Protein AF-A0A4E0QNI6-F1 (afdb_monomer)

Solvent-accessible surface area (backbone atoms only — not comparable to full-atom values): 8519 Å² total; per-residue (Å²): 132,84,75,86,77,82,87,76,87,81,52,66,39,29,57,47,49,62,16,80,35,41,72,45,31,53,49,28,58,76,69,69,59,81,50,73,41,68,38,96,80,50,58,48,97,87,71,48,62,35,78,39,71,51,54,87,82,59,61,83,84,53,52,68,62,60,36,54,46,55,48,49,42,55,14,52,49,49,23,42,53,84,45,69,93,52,67,56,76,43,74,45,79,43,63,31,59,40,95,51,92,93,55,62,93,55,46,64,63,52,48,66,67,50,49,59,80,70,42,84,52,43,68,84,43,78,45,71,43,60,66,29,96,56,28,63,91,78,126

pLDDT: mean 89.77, std 11.98, range [35.78, 98.12]

Secondary structure (DSSP, 8-state):
---------------BTTBSSHHHHHHHHHTT---EEEEEEEE-TTSPEEEEE--SSS-TT--HHHHHHHHHHHHHHHHTGGGTT---EEEEEEE-PPS-TTS-TTHHHHHHHHSGGGSSSEEEEEEEE--STT--S--

Nearest PDB structures (foldseek):
  1f2t-assembly1_B  TM=3.885E-01  e=1.053E+00  Pyrococcus furiosus
  3qks-assembly1_B  TM=3.732E-01  e=1.661E+00  Pyrococcus furiosus
  7a0u-assembly1_A-3  TM=2.826E-01  e=5.026E+00  Escherichia coli K-12

Mean predicted aligned error: 5.42 Å

Foldseek 3Di:
DPDPDDDDQPFWFAPFLQDHTPVRVVVCVVVVHDQWDFDPPDADPVGHGDTDRDNPPDDPVQAALSVVLVRLLSGQQRRCVVVPVHAEEEAAEAWAAADDPRHDPCNQVCCQVPNVVSHRYHYPYYYYDHCHPGNCVDD

Sequence (139 aa):
MSSNEIINIIGIGARTTIGATAPLTASAVRAGINCFAEHPYMIDKIGEPMIVAMDNELSEELLGIERFLQLATHAAQEALTPLNQSNPNISLIIGLPGKRIGLPAHLATEIAQQLPNKIKCTFDQIKTIAGGHASALLA

Organism: NCBI:txid1003181

Structure (mmCIF, N/CA/C/O backbone):
data_AF-A0A4E0QNI6-F1
#
_entry.id   AF-A0A4E0QNI6-F1
#
loop_
_atom_site.group_PDB
_atom_site.id
_atom_site.type_symbol
_atom_site.label_atom_id
_atom_site.label_alt_id
_atom_site.label_comp_id
_atom_site.label_asym_id
_atom_site.label_entity_id
_atom_site.label_seq_id
_atom_site.pdbx_PDB_ins_code
_atom_site.Cartn_x
_atom_site.Cartn_y
_atom_site.Cartn_z
_atom_site.occupancy
_atom_site.B_iso_or_equiv
_atom_site.auth_seq_id
_atom_site.auth_comp_id
_atom_site.auth_asym_id
_atom_site.auth_atom_id
_atom_site.pdbx_PDB_model_num
ATOM 1 N N . MET A 1 1 ? -0.696 -9.649 37.488 1.00 43.62 1 MET A N 1
ATOM 2 C CA . MET A 1 1 ? -1.282 -10.593 36.516 1.00 43.62 1 MET A CA 1
ATOM 3 C C . MET A 1 1 ? -1.509 -9.816 35.232 1.00 43.62 1 MET A C 1
ATOM 5 O O . MET A 1 1 ? -2.479 -9.075 35.179 1.00 43.62 1 MET A O 1
ATOM 9 N N . SER A 1 2 ? -0.594 -9.870 34.256 1.00 52.91 2 SER A N 1
ATOM 10 C CA . SER A 1 2 ? -0.936 -9.375 32.918 1.00 52.91 2 SER A CA 1
ATOM 11 C C . SER A 1 2 ? -1.855 -10.417 32.301 1.00 52.91 2 SER A C 1
ATOM 13 O O . SER A 1 2 ? -1.457 -11.569 32.119 1.00 52.91 2 SER A O 1
ATOM 15 N N . SER A 1 3 ? -3.104 -10.043 32.062 1.00 61.75 3 SER A N 1
ATOM 16 C CA . SER A 1 3 ? -4.011 -10.789 31.200 1.00 61.75 3 SER A CA 1
ATOM 17 C C . SER A 1 3 ? -3.254 -11.120 29.913 1.00 61.75 3 SER A C 1
ATOM 19 O O . SER A 1 3 ? -2.598 -10.245 29.352 1.00 61.75 3 SER A O 1
ATOM 21 N N . ASN A 1 4 ? -3.275 -12.378 29.478 1.00 75.25 4 ASN A N 1
ATOM 22 C CA . ASN A 1 4 ? -2.704 -12.752 28.189 1.00 75.25 4 ASN A CA 1
ATOM 23 C C . ASN A 1 4 ? -3.618 -12.159 27.106 1.00 75.25 4 ASN A C 1
ATOM 25 O O . ASN A 1 4 ? -4.624 -12.767 26.743 1.00 75.25 4 ASN A O 1
ATOM 29 N N . GLU A 1 5 ? -3.357 -10.916 26.706 1.00 83.50 5 GLU A N 1
ATOM 30 C CA . GLU A 1 5 ? -4.169 -10.208 25.720 1.00 83.50 5 GLU A CA 1
ATOM 31 C C . GLU A 1 5 ? -3.993 -10.875 24.356 1.00 83.50 5 GLU A C 1
ATOM 33 O O . GLU A 1 5 ? -2.897 -10.938 23.800 1.00 83.50 5 GLU A O 1
ATOM 38 N N . ILE A 1 6 ? -5.089 -11.416 23.826 1.00 90.56 6 ILE A N 1
ATOM 39 C CA . ILE A 1 6 ? -5.105 -12.028 22.501 1.00 90.56 6 ILE A CA 1
ATOM 40 C C . ILE A 1 6 ? -5.224 -10.905 21.474 1.00 90.56 6 ILE A C 1
ATOM 42 O O . ILE A 1 6 ? -6.246 -10.221 21.401 1.00 90.56 6 ILE A O 1
ATOM 46 N N . ILE A 1 7 ? -4.185 -10.738 20.662 1.00 91.69 7 ILE A N 1
ATOM 47 C CA . ILE A 1 7 ? -4.182 -9.802 19.540 1.00 91.69 7 ILE A CA 1
ATOM 48 C C . ILE A 1 7 ? -4.808 -10.504 18.334 1.00 91.69 7 ILE A C 1
ATOM 50 O O . ILE A 1 7 ? -4.308 -11.531 17.878 1.00 91.69 7 ILE A O 1
ATOM 54 N N . ASN A 1 8 ? -5.892 -9.936 17.809 1.00 94.38 8 ASN A N 1
ATOM 55 C CA . ASN A 1 8 ? -6.601 -10.464 16.645 1.00 94.38 8 ASN A CA 1
ATOM 56 C C . ASN A 1 8 ? -6.439 -9.530 15.443 1.00 94.38 8 ASN A C 1
ATOM 58 O O . ASN A 1 8 ? -6.510 -8.309 15.583 1.00 94.38 8 ASN A O 1
ATOM 62 N N . ILE A 1 9 ? -6.284 -10.106 14.250 1.00 95.31 9 ILE A N 1
ATOM 63 C CA . ILE A 1 9 ? -6.335 -9.362 12.988 1.00 95.31 9 ILE A CA 1
ATOM 64 C C . ILE A 1 9 ? -7.794 -9.314 12.542 1.00 95.31 9 ILE A C 1
ATOM 66 O O . ILE A 1 9 ? -8.366 -10.337 12.175 1.00 95.31 9 ILE A O 1
ATOM 70 N N . ILE A 1 10 ? -8.398 -8.129 12.588 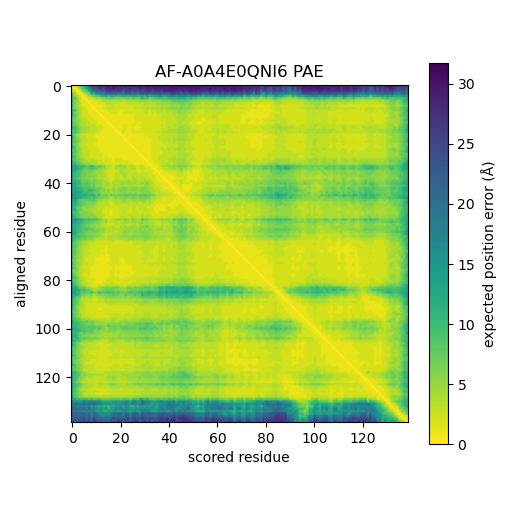1.00 95.00 10 ILE A N 1
ATOM 71 C CA . ILE A 1 10 ? -9.814 -7.942 12.235 1.00 95.00 10 ILE A CA 1
ATOM 72 C C . ILE A 1 10 ? -10.027 -7.489 10.788 1.00 95.00 10 ILE A C 1
ATOM 74 O O . ILE A 1 10 ? -11.149 -7.547 10.300 1.00 95.00 10 ILE A O 1
ATOM 78 N N . GLY A 1 11 ? -8.968 -7.050 10.104 1.00 95.94 11 GLY A N 1
ATOM 79 C CA . GLY A 1 11 ? -9.014 -6.560 8.731 1.00 95.94 11 GLY A CA 1
ATOM 80 C C . GLY A 1 11 ? -7.629 -6.550 8.093 1.00 95.94 11 GLY A C 1
ATOM 81 O O . GLY A 1 11 ? -6.617 -6.406 8.779 1.00 95.94 11 GLY A O 1
ATOM 82 N N . ILE A 1 12 ? -7.588 -6.757 6.778 1.00 97.69 12 ILE A N 1
ATOM 83 C CA . ILE A 1 12 ? -6.369 -6.797 5.965 1.00 97.69 12 ILE A CA 1
ATOM 84 C C . ILE A 1 12 ? -6.677 -6.074 4.660 1.00 97.69 12 ILE A C 1
ATOM 86 O O . ILE A 1 12 ? -7.773 -6.218 4.124 1.00 97.69 12 ILE A O 1
ATOM 90 N N . GLY A 1 13 ? -5.705 -5.328 4.151 1.00 97.56 13 GLY A N 1
ATOM 91 C CA . GLY A 1 13 ? -5.776 -4.735 2.829 1.00 97.56 13 GLY A CA 1
ATOM 92 C C . GLY A 1 13 ? -4.429 -4.794 2.135 1.00 97.56 13 GLY A C 1
ATOM 93 O O . GLY A 1 13 ? -3.383 -4.821 2.790 1.00 97.56 13 GLY A O 1
ATOM 94 N N . ALA A 1 14 ? -4.450 -4.870 0.810 1.00 96.50 14 ALA A N 1
ATOM 95 C CA . ALA A 1 14 ? -3.241 -4.980 0.013 1.00 96.50 14 ALA A CA 1
ATOM 96 C C . ALA A 1 14 ? -3.407 -4.293 -1.336 1.00 96.50 14 ALA A C 1
ATOM 98 O O . ALA A 1 14 ? -4.422 -4.433 -2.002 1.00 96.50 14 ALA A O 1
ATOM 99 N N . ARG A 1 15 ? -2.345 -3.621 -1.770 1.00 95.81 15 ARG A N 1
ATOM 100 C CA . ARG A 1 15 ? -2.194 -3.081 -3.116 1.00 95.81 15 ARG A CA 1
ATOM 101 C C . ARG A 1 15 ? -0.848 -3.572 -3.625 1.00 95.81 15 ARG A C 1
ATOM 103 O O . ARG A 1 15 ? 0.192 -3.169 -3.105 1.00 95.81 15 ARG A O 1
ATOM 110 N N . THR A 1 16 ? -0.867 -4.514 -4.557 1.00 94.62 16 THR A N 1
ATOM 111 C CA . THR A 1 16 ? 0.338 -5.172 -5.064 1.00 94.62 16 THR A CA 1
ATOM 112 C C . THR A 1 16 ? 0.329 -5.222 -6.583 1.00 94.62 16 THR A C 1
ATOM 114 O O . THR A 1 16 ? -0.685 -4.988 -7.232 1.00 94.62 16 THR A O 1
ATOM 117 N N . THR A 1 17 ? 1.470 -5.579 -7.159 1.00 94.25 17 THR A N 1
ATOM 118 C CA . THR A 1 17 ? 1.663 -5.682 -8.611 1.00 94.25 17 THR A CA 1
ATOM 119 C C . THR A 1 17 ? 0.847 -6.806 -9.255 1.00 94.25 17 THR A C 1
ATOM 121 O O . THR A 1 17 ? 0.676 -6.818 -10.466 1.00 94.25 17 THR A O 1
ATOM 124 N N . ILE A 1 18 ? 0.346 -7.750 -8.454 1.00 94.25 18 ILE A N 1
ATOM 125 C CA . ILE A 1 18 ? -0.442 -8.911 -8.892 1.00 94.25 18 ILE A CA 1
ATOM 126 C C . ILE A 1 18 ? -1.902 -8.844 -8.412 1.00 94.25 18 ILE A C 1
ATOM 128 O O . ILE A 1 18 ? -2.672 -9.776 -8.636 1.00 94.25 18 ILE A O 1
ATOM 132 N N . GLY A 1 19 ? -2.298 -7.770 -7.721 1.00 94.00 19 GLY A N 1
ATOM 133 C CA . GLY A 1 19 ? -3.657 -7.610 -7.219 1.00 94.00 19 GLY A CA 1
ATOM 134 C C . GLY A 1 19 ? -3.883 -6.291 -6.485 1.00 94.00 19 GLY A C 1
ATOM 135 O O . GLY A 1 19 ? -3.133 -5.926 -5.580 1.00 94.00 19 GLY A O 1
ATOM 136 N N . ALA A 1 20 ? -4.975 -5.613 -6.832 1.00 94.00 20 ALA A N 1
ATOM 137 C CA . ALA A 1 20 ? -5.360 -4.326 -6.253 1.00 94.00 20 ALA A CA 1
ATOM 138 C C . ALA A 1 20 ? -5.989 -4.414 -4.847 1.00 94.00 20 ALA A C 1
ATOM 140 O O . ALA A 1 20 ? -6.218 -3.376 -4.229 1.00 94.00 20 ALA A O 1
ATOM 141 N N . THR A 1 21 ? -6.295 -5.629 -4.379 1.00 96.81 21 THR A N 1
ATOM 142 C CA . THR A 1 21 ? -6.911 -5.923 -3.075 1.00 96.81 21 THR A CA 1
ATOM 143 C C . THR A 1 21 ? -6.243 -7.136 -2.422 1.00 96.81 21 THR A C 1
ATOM 145 O O . THR A 1 21 ? -5.559 -7.924 -3.095 1.00 96.81 21 THR A O 1
ATOM 148 N N . ALA A 1 22 ? -6.458 -7.348 -1.123 1.00 97.69 22 ALA A N 1
ATOM 149 C CA . ALA A 1 22 ? -5.947 -8.509 -0.399 1.00 97.69 22 ALA A CA 1
ATOM 150 C C . ALA A 1 22 ? -6.478 -9.850 -0.953 1.00 97.69 22 ALA A C 1
ATOM 152 O O . ALA A 1 22 ? -5.655 -10.739 -1.202 1.00 97.69 22 ALA A O 1
ATOM 153 N N . PRO A 1 23 ? -7.787 -10.035 -1.243 1.00 97.62 23 PRO A N 1
ATOM 154 C CA . PRO A 1 23 ? -8.280 -11.266 -1.863 1.0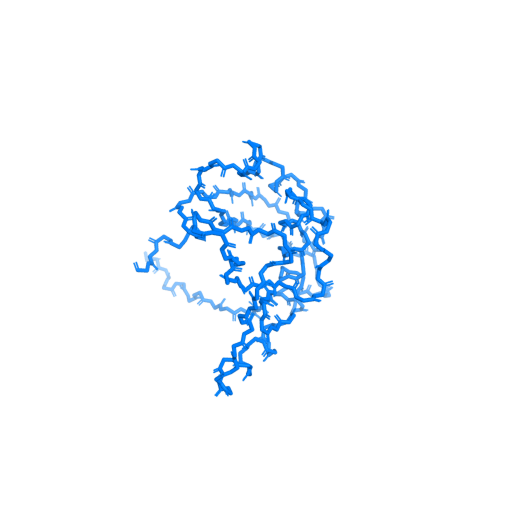0 97.62 23 PRO A CA 1
ATOM 155 C C . PRO A 1 23 ? -7.705 -11.531 -3.258 1.00 97.62 23 PRO A C 1
ATOM 157 O O . PRO A 1 23 ? -7.386 -12.684 -3.570 1.00 97.62 23 PRO A O 1
ATOM 160 N N . LEU A 1 24 ? -7.548 -10.489 -4.087 1.00 96.38 24 LEU A N 1
ATOM 161 C CA . LEU A 1 24 ? -6.975 -10.621 -5.431 1.00 96.38 24 LEU A CA 1
ATOM 162 C C . LEU A 1 24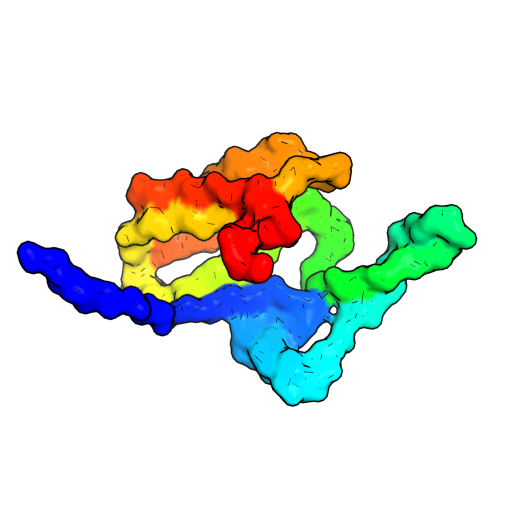 ? -5.502 -11.013 -5.358 1.00 96.38 24 LEU A C 1
ATOM 164 O O . LEU A 1 24 ? -5.113 -12.017 -5.950 1.00 96.38 24 LEU A O 1
ATOM 168 N N . THR A 1 25 ? -4.721 -10.294 -4.550 1.00 96.56 25 THR A N 1
ATOM 169 C CA . THR A 1 25 ? -3.307 -10.600 -4.303 1.00 96.56 25 THR A CA 1
ATOM 170 C C . THR A 1 25 ? -3.144 -12.046 -3.834 1.00 96.56 25 THR A C 1
ATOM 172 O O . THR A 1 25 ? -2.373 -12.810 -4.409 1.00 96.56 25 THR A O 1
ATOM 175 N N . ALA A 1 26 ? -3.912 -12.468 -2.826 1.00 97.62 26 ALA A N 1
ATOM 176 C CA . ALA A 1 26 ? -3.815 -13.819 -2.282 1.00 97.62 26 ALA A CA 1
ATOM 177 C C . ALA A 1 26 ? -4.196 -14.903 -3.307 1.00 97.62 26 ALA A C 1
ATOM 179 O O . ALA A 1 26 ? -3.612 -15.988 -3.314 1.00 97.62 26 ALA A O 1
ATOM 180 N N . SER A 1 27 ? -5.176 -14.625 -4.169 1.00 97.50 27 SER A N 1
ATOM 181 C CA . SER A 1 27 ? -5.595 -15.552 -5.225 1.00 97.50 27 SER A CA 1
ATOM 182 C C . SER A 1 27 ? -4.542 -15.665 -6.323 1.00 97.50 27 SER A C 1
ATOM 184 O O . SER A 1 27 ? -4.214 -16.781 -6.717 1.00 97.50 27 SER A O 1
ATOM 186 N N . ALA A 1 28 ? -3.952 -14.543 -6.743 1.00 96.38 28 ALA A N 1
ATOM 187 C CA . ALA A 1 28 ? -2.860 -14.518 -7.707 1.00 96.38 28 ALA A CA 1
ATOM 188 C C . ALA A 1 28 ? -1.627 -15.287 -7.201 1.00 96.38 28 ALA A C 1
ATOM 190 O O . ALA A 1 28 ? -1.088 -16.116 -7.932 1.00 96.38 28 ALA A O 1
ATOM 191 N N . VAL A 1 29 ? -1.254 -15.113 -5.925 1.00 96.75 29 VAL A N 1
ATOM 192 C CA . VAL A 1 29 ? -0.176 -15.894 -5.288 1.00 96.75 29 VAL A CA 1
ATOM 193 C C . VAL A 1 29 ? -0.475 -17.394 -5.333 1.00 96.75 29 VAL A C 1
ATOM 195 O O . VAL A 1 29 ? 0.372 -18.173 -5.763 1.00 96.75 29 VAL A O 1
ATOM 198 N N . ARG A 1 30 ? -1.681 -17.821 -4.928 1.00 98.12 30 ARG A N 1
ATOM 199 C CA . ARG A 1 30 ? -2.070 -19.246 -4.949 1.00 98.12 30 ARG A CA 1
ATOM 200 C C . ARG A 1 30 ? -2.124 -19.836 -6.357 1.00 98.12 30 ARG A C 1
ATOM 202 O O . ARG A 1 30 ? -1.903 -21.032 -6.512 1.00 98.12 30 ARG A O 1
ATOM 209 N N . ALA A 1 31 ? -2.417 -19.014 -7.359 1.00 97.69 31 ALA A N 1
ATOM 210 C CA . ALA A 1 31 ? -2.417 -19.406 -8.762 1.00 97.69 31 ALA A CA 1
ATOM 211 C C . ALA A 1 31 ? -1.014 -19.382 -9.402 1.00 97.69 31 ALA A C 1
ATOM 213 O O . ALA A 1 31 ? -0.877 -19.768 -10.559 1.00 97.69 31 ALA A O 1
ATOM 214 N N . GLY A 1 32 ? 0.023 -18.934 -8.682 1.00 95.62 32 GLY A N 1
ATOM 215 C CA . GLY A 1 32 ? 1.381 -18.819 -9.218 1.00 95.62 32 GLY A CA 1
ATOM 216 C C . GLY A 1 32 ? 1.543 -17.709 -10.261 1.00 95.62 32 GLY A C 1
ATOM 217 O O . GLY A 1 32 ? 2.442 -17.785 -11.096 1.00 95.62 32 GLY A O 1
ATOM 218 N N . ILE A 1 33 ? 0.677 -16.691 -10.236 1.00 94.31 33 ILE A N 1
ATOM 219 C CA . ILE A 1 33 ? 0.743 -15.557 -11.161 1.00 94.31 33 ILE A CA 1
ATOM 220 C C . ILE A 1 33 ? 1.918 -14.654 -10.774 1.00 94.31 33 ILE A C 1
ATOM 222 O O . ILE A 1 33 ? 2.075 -14.279 -9.611 1.00 94.31 33 ILE A O 1
ATOM 226 N N . ASN A 1 34 ? 2.717 -14.268 -11.767 1.00 89.94 34 ASN A N 1
ATOM 227 C CA . ASN A 1 34 ? 3.727 -13.225 -11.651 1.00 89.94 34 ASN A CA 1
ATOM 228 C C . ASN A 1 34 ? 3.435 -12.095 -12.654 1.00 89.94 34 ASN A C 1
ATOM 230 O O . ASN A 1 34 ? 2.804 -12.312 -13.685 1.00 89.94 34 ASN A O 1
ATOM 234 N N . CYS A 1 35 ? 3.866 -10.878 -12.322 1.00 89.88 35 CYS A N 1
ATOM 235 C CA . CYS A 1 35 ? 3.679 -9.681 -13.151 1.00 89.88 35 CYS A CA 1
ATOM 236 C C . CYS A 1 35 ? 5.008 -8.938 -13.327 1.00 89.88 35 CYS A C 1
ATOM 238 O O . CYS A 1 35 ? 5.091 -7.727 -13.125 1.00 89.88 35 CYS A O 1
ATOM 240 N N . PHE A 1 36 ? 6.068 -9.687 -13.637 1.00 93.25 36 PHE A N 1
ATOM 241 C CA . PHE A 1 36 ? 7.333 -9.089 -14.046 1.00 93.25 36 PHE A CA 1
ATOM 242 C C . PHE A 1 36 ? 7.228 -8.621 -15.494 1.00 93.25 36 PHE A C 1
ATOM 244 O O . PHE A 1 36 ? 6.750 -9.360 -16.352 1.00 93.25 36 PHE A O 1
ATOM 251 N N . ALA A 1 37 ? 7.683 -7.404 -15.752 1.00 92.25 37 ALA A N 1
ATOM 252 C CA . ALA A 1 37 ? 7.718 -6.810 -17.076 1.00 92.25 37 ALA A CA 1
ATOM 253 C C . ALA A 1 37 ? 8.963 -5.933 -17.222 1.00 92.25 37 ALA A C 1
ATOM 255 O O . ALA A 1 37 ? 9.568 -5.515 -16.232 1.00 92.25 37 ALA A O 1
ATOM 256 N N . GLU A 1 38 ? 9.337 -5.654 -18.464 1.00 94.69 38 GLU A N 1
ATOM 257 C CA . GLU A 1 38 ? 10.346 -4.649 -18.779 1.00 94.69 38 GLU A CA 1
ATOM 258 C C . GLU A 1 38 ? 9.853 -3.263 -18.352 1.00 94.69 38 GLU A C 1
ATOM 260 O O . GLU A 1 38 ? 8.706 -2.884 -18.603 1.00 94.69 38 GLU A O 1
ATOM 265 N N . HIS A 1 39 ? 10.714 -2.496 -17.688 1.00 92.00 39 HIS A N 1
ATOM 266 C CA . HIS A 1 39 ? 10.411 -1.116 -17.358 1.00 92.00 39 HIS A CA 1
ATOM 267 C C . HIS A 1 39 ? 10.395 -0.288 -18.654 1.00 92.00 39 HIS A C 1
ATOM 269 O O . HIS A 1 39 ? 11.366 -0.338 -19.406 1.00 92.00 39 HIS A O 1
ATOM 275 N N . PRO A 1 40 ? 9.381 0.562 -18.890 1.00 88.75 40 PRO A N 1
ATOM 276 C CA . PRO A 1 40 ? 9.227 1.302 -20.150 1.00 88.75 40 PRO A CA 1
ATOM 277 C C . PRO A 1 40 ? 10.362 2.274 -20.498 1.00 88.75 40 PRO A C 1
ATOM 279 O O . PRO A 1 40 ? 10.461 2.714 -21.640 1.00 88.75 40 PRO A O 1
ATOM 282 N N . TYR A 1 41 ? 11.204 2.643 -19.530 1.00 90.56 41 TYR A N 1
ATOM 283 C CA . TYR A 1 41 ? 12.274 3.623 -19.726 1.00 90.56 41 TYR A CA 1
ATOM 284 C C . TYR A 1 41 ? 13.511 3.409 -18.841 1.00 90.56 41 TYR A C 1
ATOM 286 O O . TYR A 1 41 ? 14.540 4.034 -19.096 1.00 90.56 41 TYR A O 1
ATOM 294 N N . MET A 1 42 ? 13.455 2.574 -17.791 1.00 90.06 42 MET A N 1
ATOM 295 C CA . MET A 1 42 ? 14.653 2.278 -16.999 1.00 90.06 42 MET A CA 1
ATOM 296 C C . MET A 1 42 ? 15.492 1.212 -17.695 1.00 90.06 42 MET A C 1
ATOM 298 O O . MET A 1 42 ? 15.056 0.074 -17.850 1.00 90.06 42 MET A O 1
ATOM 302 N N . ILE A 1 43 ? 16.714 1.594 -18.045 1.00 95.69 43 ILE A N 1
ATOM 303 C CA . ILE A 1 43 ? 17.729 0.728 -18.638 1.00 95.69 43 ILE A CA 1
ATOM 304 C C . ILE A 1 43 ? 18.777 0.380 -17.575 1.00 95.69 43 ILE A C 1
ATOM 306 O O . ILE A 1 43 ? 19.104 1.202 -16.713 1.00 95.69 43 ILE A O 1
ATOM 310 N N . ASP A 1 44 ? 19.280 -0.848 -17.606 1.00 93.62 44 ASP A N 1
ATOM 311 C CA . ASP A 1 44 ? 20.328 -1.318 -16.713 1.00 93.62 44 ASP A CA 1
ATOM 312 C C . ASP A 1 44 ? 21.739 -0.858 -17.150 1.00 93.62 44 ASP A C 1
ATOM 314 O O . ASP A 1 44 ? 21.918 -0.006 -18.020 1.00 93.62 44 ASP A O 1
ATOM 318 N N . LYS A 1 45 ? 22.785 -1.393 -16.507 1.00 93.56 45 LYS A N 1
ATOM 319 C CA . LYS A 1 45 ? 24.176 -1.002 -16.800 1.00 93.56 45 LYS A CA 1
ATOM 320 C C . LYS A 1 45 ? 24.724 -1.568 -18.114 1.00 93.56 45 LYS A C 1
ATOM 322 O O . LYS A 1 45 ? 25.781 -1.108 -18.541 1.00 93.56 45 LYS A O 1
ATOM 327 N N . ILE A 1 46 ? 24.077 -2.573 -18.699 1.00 95.00 46 ILE A N 1
ATOM 328 C CA . ILE A 1 46 ? 24.510 -3.226 -19.942 1.00 95.00 46 ILE A CA 1
ATOM 329 C C . ILE A 1 46 ? 23.666 -2.805 -21.151 1.00 95.00 46 ILE A C 1
ATOM 331 O O . ILE A 1 46 ? 24.019 -3.162 -22.269 1.00 95.00 46 ILE A O 1
ATOM 335 N N . GLY A 1 47 ? 22.635 -1.982 -20.945 1.00 95.31 47 GLY A N 1
ATOM 336 C CA . GLY A 1 47 ? 21.813 -1.419 -22.015 1.00 95.31 47 GLY A CA 1
ATOM 337 C C . GLY A 1 47 ? 20.458 -2.104 -22.192 1.00 95.31 47 GLY A C 1
ATOM 338 O O . GLY A 1 47 ? 19.730 -1.729 -23.107 1.00 95.31 47 GLY A O 1
ATOM 339 N N . GLU A 1 48 ? 20.097 -3.046 -21.318 1.00 96.38 48 GLU A N 1
ATOM 340 C CA . GLU A 1 48 ? 18.838 -3.791 -21.397 1.00 96.38 48 GLU A CA 1
ATOM 341 C C . GLU A 1 48 ? 17.747 -3.156 -20.516 1.00 96.38 48 GLU A C 1
ATOM 343 O O . GLU A 1 48 ? 18.056 -2.581 -19.462 1.00 96.38 48 GLU A O 1
ATOM 348 N N . PRO A 1 49 ? 16.458 -3.253 -20.892 1.00 96.25 49 PRO A N 1
ATOM 349 C CA . PRO A 1 49 ? 15.362 -2.835 -20.027 1.00 96.25 49 PRO A CA 1
ATOM 350 C C . PRO A 1 49 ? 15.385 -3.552 -18.673 1.00 96.25 49 PRO A C 1
ATOM 352 O O . PRO A 1 49 ? 15.531 -4.771 -18.575 1.00 96.25 49 PRO A O 1
ATOM 355 N N . MET A 1 50 ? 15.200 -2.793 -17.595 1.00 95.25 50 MET A N 1
ATOM 356 C CA . MET A 1 50 ? 15.155 -3.353 -16.249 1.00 95.25 50 MET A CA 1
ATOM 357 C C . MET A 1 50 ? 13.876 -4.174 -16.051 1.00 95.25 50 MET A C 1
ATOM 359 O O . MET A 1 50 ? 12.780 -3.651 -16.228 1.00 95.25 50 MET A O 1
ATOM 363 N N . ILE A 1 51 ? 13.992 -5.427 -15.606 1.00 94.75 51 ILE A N 1
ATOM 364 C CA . ILE A 1 51 ? 12.825 -6.234 -15.225 1.00 94.75 51 ILE A CA 1
ATOM 365 C C . ILE A 1 51 ? 12.325 -5.809 -13.843 1.00 94.75 51 ILE A C 1
ATOM 367 O O . ILE A 1 51 ? 13.052 -5.874 -12.849 1.00 94.75 51 ILE A O 1
ATOM 371 N N . VAL A 1 52 ? 11.066 -5.389 -13.777 1.00 92.81 52 VAL A N 1
ATOM 372 C CA . VAL A 1 52 ? 10.417 -4.861 -12.575 1.00 92.81 52 VAL A CA 1
ATOM 373 C C . VAL A 1 52 ? 9.036 -5.474 -12.383 1.00 92.81 52 VAL A C 1
ATOM 375 O O . VAL A 1 52 ? 8.442 -6.020 -13.306 1.00 92.81 52 VAL A O 1
ATOM 378 N N . ALA A 1 53 ? 8.507 -5.367 -11.167 1.00 92.12 53 ALA A N 1
ATOM 379 C CA . ALA A 1 53 ? 7.091 -5.578 -10.902 1.00 92.12 53 ALA A CA 1
ATOM 380 C C . ALA A 1 53 ? 6.471 -4.210 -10.596 1.00 92.12 53 ALA A C 1
ATOM 382 O O . ALA A 1 53 ? 6.867 -3.550 -9.632 1.00 92.12 53 ALA A O 1
ATOM 383 N N . MET A 1 54 ? 5.523 -3.777 -11.424 1.00 91.12 54 MET A N 1
ATOM 384 C CA . MET A 1 54 ? 4.854 -2.481 -11.294 1.00 91.12 54 MET A CA 1
ATOM 385 C C . MET A 1 54 ? 3.370 -2.679 -11.000 1.00 91.12 54 MET A C 1
ATOM 387 O O . MET A 1 54 ? 2.770 -3.666 -11.413 1.00 91.12 54 MET A O 1
ATOM 391 N N . ASP A 1 55 ? 2.787 -1.748 -10.248 1.00 90.88 55 ASP A N 1
ATOM 392 C CA . ASP A 1 55 ? 1.330 -1.638 -10.149 1.00 90.88 55 ASP A CA 1
ATOM 393 C C . ASP A 1 55 ? 0.815 -1.225 -11.533 1.00 90.88 55 ASP A C 1
ATOM 395 O O . ASP A 1 55 ? 1.259 -0.207 -12.059 1.00 90.88 55 ASP A O 1
ATOM 399 N N . ASN A 1 56 ? -0.043 -2.050 -12.130 1.00 83.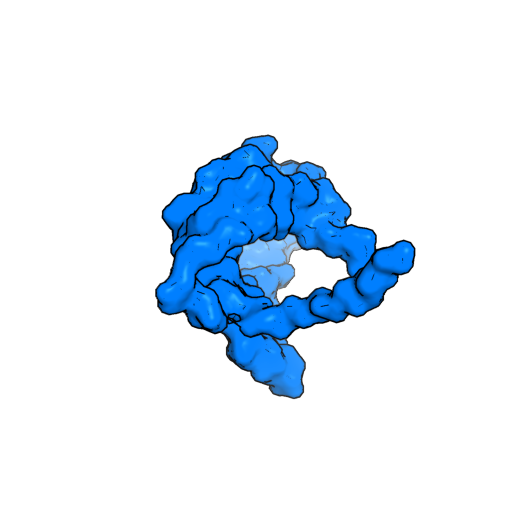44 56 ASN A N 1
ATOM 400 C CA . ASN A 1 56 ? -0.524 -1.902 -13.506 1.00 83.44 56 ASN A CA 1
ATOM 401 C C . ASN A 1 56 ? -1.678 -0.898 -13.651 1.00 83.44 56 ASN A C 1
ATOM 403 O O . ASN A 1 56 ? -2.088 -0.582 -14.764 1.00 83.44 56 ASN A O 1
ATOM 407 N N . GLU A 1 57 ? -2.225 -0.429 -12.536 1.00 87.75 57 GLU A N 1
ATOM 408 C CA . GLU A 1 57 ? -3.363 0.482 -12.491 1.00 87.75 57 GLU A CA 1
ATOM 409 C C . GLU A 1 57 ? -2.935 1.902 -12.083 1.00 87.75 57 GLU A C 1
ATOM 411 O O . GLU A 1 57 ? -3.607 2.874 -12.428 1.00 87.75 57 G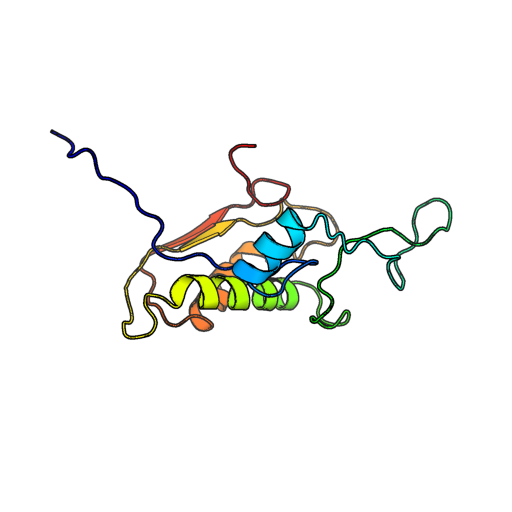LU A O 1
ATOM 416 N N . LEU A 1 58 ? -1.824 2.052 -11.353 1.00 89.56 58 LEU A N 1
ATOM 417 C CA . LEU A 1 58 ? -1.250 3.361 -11.046 1.00 89.56 58 LEU A CA 1
ATOM 418 C C . LEU A 1 58 ? -0.434 3.898 -12.220 1.00 89.56 58 LEU A C 1
ATOM 420 O O . LEU A 1 58 ? 0.506 3.246 -12.671 1.00 89.56 58 LEU A O 1
ATOM 424 N N . SER A 1 59 ? -0.718 5.143 -12.617 1.00 88.00 59 SER A N 1
ATOM 425 C CA . SER A 1 59 ? 0.071 5.868 -13.619 1.00 88.00 59 SER A CA 1
ATOM 426 C C . SER A 1 59 ? 1.569 5.836 -13.296 1.00 88.00 59 SER A C 1
ATOM 428 O O . SER A 1 59 ? 1.985 5.990 -12.142 1.00 88.00 59 SER A O 1
ATOM 430 N N . GLU A 1 60 ? 2.386 5.666 -14.330 1.00 84.25 60 GLU A N 1
ATOM 431 C CA . GLU A 1 60 ? 3.848 5.730 -14.247 1.00 84.25 60 GLU A CA 1
ATOM 432 C C . GLU A 1 60 ? 4.344 7.154 -13.967 1.00 84.25 60 GLU A C 1
ATOM 434 O O . GLU A 1 60 ? 5.389 7.341 -13.347 1.00 84.25 60 GLU A O 1
ATOM 439 N N . GLU A 1 61 ? 3.555 8.163 -14.347 1.00 87.62 61 GLU A N 1
ATOM 440 C CA . GLU A 1 61 ? 3.822 9.577 -14.060 1.00 87.62 61 GLU A CA 1
ATOM 441 C C . GLU A 1 61 ? 3.596 9.922 -12.581 1.00 87.62 61 GLU A C 1
ATOM 443 O O . GLU A 1 61 ? 4.033 10.970 -12.101 1.00 87.62 61 GLU A O 1
ATOM 448 N N . LEU A 1 62 ? 2.928 9.035 -11.833 1.00 90.88 62 LEU A N 1
ATOM 449 C CA . LEU A 1 62 ? 2.752 9.181 -10.398 1.00 90.88 62 LEU A CA 1
ATOM 450 C C . LEU A 1 62 ? 4.059 8.823 -9.687 1.00 90.88 62 LEU A C 1
ATOM 452 O O . LEU A 1 62 ? 4.374 7.648 -9.470 1.00 90.88 62 LEU A O 1
ATOM 456 N N . LEU A 1 63 ? 4.809 9.849 -9.297 1.00 88.88 63 LEU A N 1
ATOM 457 C CA . LEU A 1 63 ? 6.148 9.717 -8.731 1.00 88.88 63 LEU A CA 1
ATOM 458 C C . LEU A 1 63 ? 6.206 10.104 -7.249 1.00 88.88 63 LEU A C 1
ATOM 460 O O . LEU A 1 63 ? 5.306 10.724 -6.682 1.00 88.88 63 LEU A O 1
ATOM 464 N N . GLY A 1 64 ? 7.320 9.738 -6.612 1.00 91.50 64 GLY A N 1
ATOM 465 C CA . GLY A 1 64 ? 7.663 10.197 -5.271 1.00 91.50 64 GLY A CA 1
ATOM 466 C C . GLY A 1 64 ? 6.579 9.905 -4.233 1.00 91.50 64 GLY A C 1
ATOM 467 O O . GLY A 1 64 ? 6.049 8.799 -4.155 1.00 91.50 64 GLY A O 1
ATOM 468 N N . ILE A 1 65 ? 6.290 10.902 -3.401 1.00 94.69 65 ILE A N 1
ATOM 469 C CA . ILE A 1 65 ? 5.446 10.776 -2.203 1.00 94.69 65 ILE A CA 1
ATOM 470 C C . ILE A 1 65 ? 3.997 10.466 -2.564 1.00 94.69 65 ILE A C 1
ATOM 472 O O . ILE A 1 65 ? 3.356 9.666 -1.884 1.00 94.69 65 ILE A O 1
ATOM 476 N N . GLU A 1 66 ? 3.498 11.026 -3.663 1.00 94.88 66 GLU A N 1
ATOM 477 C CA . GLU A 1 66 ? 2.126 10.798 -4.103 1.00 94.88 66 GLU A CA 1
ATOM 478 C C . GLU A 1 66 ? 1.882 9.325 -4.443 1.00 94.88 66 GLU A C 1
ATOM 480 O O . GLU A 1 66 ? 0.867 8.756 -4.038 1.00 94.88 66 GLU A O 1
ATOM 485 N N . ARG A 1 67 ? 2.863 8.665 -5.073 1.00 94.38 67 ARG A N 1
ATOM 486 C CA . ARG A 1 67 ? 2.803 7.223 -5.338 1.00 94.38 67 ARG A CA 1
ATOM 487 C C . ARG A 1 67 ? 2.684 6.407 -4.055 1.00 94.38 67 ARG A C 1
ATOM 489 O O . ARG A 1 67 ? 1.836 5.522 -3.968 1.00 94.38 67 ARG A O 1
ATOM 496 N N . PHE A 1 68 ? 3.495 6.720 -3.042 1.00 94.56 68 PHE A N 1
ATOM 497 C CA . PHE A 1 68 ? 3.408 6.059 -1.736 1.00 94.56 68 PHE A CA 1
ATOM 498 C C . PHE A 1 68 ? 2.049 6.289 -1.071 1.00 94.56 68 PHE A C 1
ATOM 500 O O . PHE A 1 68 ? 1.479 5.349 -0.521 1.00 94.56 68 PHE A O 1
ATOM 507 N N . LEU A 1 69 ? 1.508 7.509 -1.147 1.00 96.12 69 LEU A N 1
ATOM 508 C CA . LEU A 1 69 ? 0.192 7.822 -0.595 1.00 96.12 69 LEU A CA 1
ATOM 509 C C . LEU A 1 69 ? -0.916 7.047 -1.295 1.00 96.12 69 LEU A C 1
ATOM 511 O O . LEU A 1 69 ? -1.784 6.525 -0.605 1.00 96.12 69 LEU A O 1
ATOM 515 N N . GLN A 1 70 ? -0.895 6.939 -2.624 1.00 95.06 70 GLN A N 1
ATOM 516 C CA . GLN A 1 70 ? -1.900 6.170 -3.359 1.00 95.06 70 GLN A CA 1
ATOM 517 C C . GLN A 1 70 ? -1.848 4.686 -2.988 1.00 95.06 70 GLN A C 1
ATOM 519 O O . GLN A 1 70 ? -2.880 4.121 -2.626 1.00 95.06 70 GLN A O 1
ATOM 524 N N . LEU A 1 71 ? -0.657 4.080 -2.983 1.00 94.88 71 LEU A N 1
ATOM 525 C CA . LEU A 1 71 ? -0.477 2.680 -2.584 1.00 94.88 71 LEU A CA 1
ATOM 526 C C . LEU A 1 71 ? -0.977 2.426 -1.151 1.00 94.88 71 LEU A C 1
ATOM 528 O O . LEU A 1 71 ? -1.765 1.510 -0.915 1.00 94.88 71 LEU A O 1
ATOM 532 N N . ALA A 1 72 ? -0.547 3.258 -0.198 1.00 95.94 72 ALA A N 1
ATOM 533 C CA . ALA A 1 72 ? -0.881 3.089 1.213 1.00 95.94 72 ALA A CA 1
ATOM 534 C C . ALA A 1 72 ? -2.360 3.368 1.509 1.00 95.94 72 ALA A C 1
ATOM 536 O O . ALA A 1 72 ? -2.965 2.662 2.311 1.00 95.94 72 ALA A O 1
ATOM 537 N N . THR A 1 73 ? -2.952 4.375 0.859 1.00 96.38 73 THR A N 1
ATOM 538 C CA . THR A 1 73 ? -4.353 4.763 1.078 1.00 96.38 73 THR A CA 1
ATOM 539 C C . THR A 1 73 ? -5.298 3.642 0.665 1.00 96.38 73 THR A C 1
ATOM 541 O O . THR A 1 73 ? -6.167 3.279 1.452 1.00 96.38 73 THR A O 1
ATOM 544 N N . HIS A 1 74 ? -5.096 3.048 -0.517 1.00 95.50 74 HIS A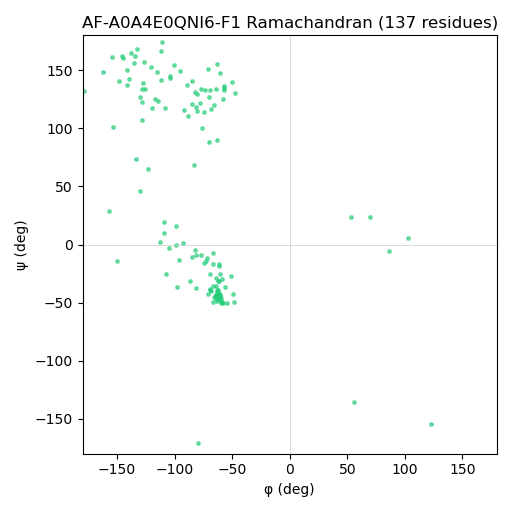 N 1
ATOM 545 C CA . HIS A 1 74 ? -5.926 1.937 -0.992 1.00 95.50 74 HIS A CA 1
ATOM 546 C C . HIS A 1 74 ? -5.864 0.744 -0.030 1.00 95.50 74 HIS A C 1
ATOM 548 O O . HIS A 1 74 ? -6.900 0.262 0.429 1.00 95.50 74 HIS A O 1
ATOM 554 N N . ALA A 1 75 ? -4.652 0.315 0.342 1.00 97.06 75 ALA A N 1
ATOM 555 C CA . ALA A 1 75 ? -4.472 -0.813 1.253 1.00 97.06 75 ALA A CA 1
ATOM 556 C C . ALA A 1 75 ? -5.054 -0.534 2.652 1.00 97.06 75 ALA A C 1
ATOM 558 O O . ALA A 1 75 ? -5.699 -1.398 3.241 1.00 97.06 75 ALA A O 1
ATOM 559 N N . ALA A 1 76 ? -4.874 0.676 3.187 1.00 96.56 76 ALA A N 1
ATOM 560 C CA . ALA A 1 76 ? -5.398 1.031 4.501 1.00 96.56 76 ALA A CA 1
ATOM 561 C C . ALA A 1 76 ? -6.932 1.116 4.519 1.00 96.56 76 ALA A C 1
ATOM 563 O O . ALA A 1 76 ? -7.560 0.653 5.469 1.00 96.56 76 ALA A O 1
ATOM 564 N N . GLN A 1 77 ? -7.547 1.671 3.471 1.00 95.75 77 GLN A N 1
ATOM 565 C CA . GLN A 1 77 ? -9.005 1.737 3.351 1.00 95.75 77 GLN A CA 1
ATOM 566 C C . GLN A 1 77 ? -9.623 0.339 3.263 1.00 95.75 77 GLN A C 1
ATOM 568 O O . GLN A 1 77 ? -10.601 0.070 3.958 1.00 95.75 77 GLN A O 1
ATOM 573 N N . GLU A 1 78 ? -9.027 -0.568 2.482 1.00 97.50 78 GLU A N 1
ATOM 574 C CA . GLU A 1 78 ? -9.469 -1.963 2.430 1.00 97.50 78 GLU A CA 1
ATOM 575 C C . GLU A 1 78 ? -9.372 -2.621 3.816 1.00 97.50 78 GLU A C 1
ATOM 577 O O . GLU A 1 78 ? -10.362 -3.180 4.295 1.00 97.50 78 GLU A O 1
ATOM 582 N N . ALA A 1 79 ? -8.232 -2.471 4.504 1.00 97.00 79 ALA A N 1
ATOM 583 C CA . ALA A 1 79 ? -8.014 -3.036 5.837 1.00 97.00 79 ALA A CA 1
ATOM 584 C C . ALA A 1 79 ? -9.026 -2.539 6.882 1.00 97.00 79 ALA A C 1
ATOM 586 O O . ALA A 1 79 ? -9.360 -3.267 7.816 1.00 97.00 79 ALA A O 1
ATOM 587 N N . LEU A 1 80 ? -9.532 -1.316 6.716 1.00 95.69 80 LEU A N 1
ATOM 588 C CA . LEU A 1 80 ? -10.495 -0.686 7.619 1.00 95.69 80 LEU A CA 1
ATOM 589 C C . LEU A 1 80 ? -11.956 -0.907 7.220 1.00 95.69 80 LEU A C 1
ATOM 591 O O . LEU A 1 80 ? -12.849 -0.448 7.931 1.00 95.69 80 LEU A O 1
ATOM 595 N N . THR A 1 81 ? -12.228 -1.652 6.145 1.00 95.38 81 THR A N 1
ATOM 596 C CA . THR A 1 81 ? -13.596 -2.008 5.731 1.00 95.38 81 THR A CA 1
ATOM 597 C C . THR A 1 81 ? -14.452 -2.571 6.877 1.00 95.38 81 THR A C 1
ATOM 599 O O . THR A 1 81 ? -15.592 -2.124 7.011 1.00 95.38 81 THR A O 1
ATOM 602 N N . PRO A 1 82 ? -13.946 -3.462 7.760 1.00 94.38 82 PRO A N 1
ATOM 603 C CA . PRO A 1 82 ? -14.713 -3.971 8.906 1.00 94.38 82 PRO A CA 1
ATOM 604 C C . PRO A 1 82 ? -15.157 -2.892 9.908 1.00 94.38 82 PRO A C 1
ATOM 606 O O . PRO A 1 82 ? -16.059 -3.127 10.706 1.00 94.38 82 PRO A O 1
ATOM 609 N N . LEU A 1 83 ? -14.528 -1.713 9.876 1.00 92.38 83 LEU A N 1
ATOM 610 C CA . LEU A 1 83 ? -14.781 -0.578 10.765 1.00 92.38 83 LEU A CA 1
ATOM 611 C C . LEU A 1 83 ? -15.467 0.595 10.041 1.00 92.38 83 LEU A C 1
ATOM 613 O O . LEU A 1 83 ? -15.599 1.672 10.607 1.00 92.38 83 LEU A O 1
ATOM 617 N N . ASN A 1 84 ? -15.932 0.425 8.799 1.00 87.88 84 ASN A N 1
ATOM 618 C CA . ASN A 1 84 ? -16.436 1.525 7.961 1.00 87.88 84 ASN A CA 1
ATOM 619 C C . ASN A 1 84 ? -17.653 2.292 8.539 1.00 87.88 84 ASN A C 1
ATOM 621 O O . ASN A 1 84 ? -17.866 3.469 8.209 1.00 87.88 84 ASN A O 1
ATOM 625 N N . GLN A 1 85 ? -18.445 1.637 9.394 1.00 87.88 85 GLN A N 1
ATOM 626 C CA . GLN A 1 85 ? -19.600 2.200 10.099 1.00 87.88 85 GLN A CA 1
ATOM 627 C C . GLN A 1 85 ? -19.221 2.924 11.398 1.00 87.88 85 GLN A C 1
ATOM 629 O O . GLN A 1 85 ? -20.056 3.627 11.964 1.00 87.88 85 GLN A O 1
ATOM 634 N N . SER A 1 86 ? -17.978 2.791 11.860 1.00 87.50 86 SER A N 1
ATOM 635 C CA . SER A 1 86 ? -17.447 3.501 13.019 1.00 87.50 86 SER A CA 1
ATOM 636 C C . SER A 1 86 ? -16.390 4.530 12.595 1.00 87.50 86 SER A C 1
ATOM 638 O O . SER A 1 86 ? -16.064 4.684 11.417 1.00 87.50 86 SER A O 1
ATOM 640 N N . ASN A 1 87 ? -15.915 5.316 13.560 1.00 88.25 87 ASN A N 1
ATOM 641 C CA . ASN A 1 87 ? -14.759 6.194 13.395 1.00 88.25 87 ASN A CA 1
ATOM 642 C C . ASN A 1 87 ? -13.850 5.996 14.614 1.00 88.25 87 ASN A C 1
ATOM 644 O O . ASN A 1 87 ? -13.904 6.793 15.555 1.00 88.25 87 ASN A O 1
ATOM 648 N N . PRO A 1 88 ? -13.139 4.859 14.678 1.00 92.00 88 PRO A N 1
ATOM 649 C CA . PRO A 1 88 ? -12.386 4.482 15.861 1.00 92.00 88 PRO A CA 1
ATOM 650 C C . PRO A 1 88 ? -11.164 5.388 16.025 1.00 92.00 88 PRO A C 1
ATOM 652 O O . PRO A 1 88 ? -10.602 5.870 15.040 1.00 92.00 88 PRO A O 1
ATOM 655 N N . ASN A 1 89 ? -10.749 5.573 17.279 1.00 94.94 89 ASN A N 1
ATOM 656 C CA . ASN A 1 89 ? -9.464 6.176 17.604 1.00 94.94 89 ASN A CA 1
ATOM 657 C C . ASN A 1 89 ? -8.422 5.065 17.752 1.00 94.94 89 ASN A C 1
ATOM 659 O O . ASN A 1 89 ? -8.570 4.215 18.633 1.00 94.94 89 ASN A O 1
ATOM 663 N N . ILE A 1 90 ? -7.419 5.043 16.877 1.00 93.81 90 ILE A N 1
ATOM 664 C CA . ILE A 1 90 ? -6.416 3.973 16.799 1.00 93.81 90 ILE A CA 1
ATOM 665 C C . ILE A 1 90 ? -5.005 4.541 16.661 1.00 93.81 90 ILE A C 1
ATOM 667 O O . ILE A 1 90 ? -4.810 5.625 16.124 1.00 93.81 90 ILE A O 1
ATOM 671 N N . SER A 1 91 ? -3.996 3.773 17.057 1.00 95.81 91 SER A N 1
ATOM 672 C CA . SER A 1 91 ? -2.607 4.123 16.760 1.00 95.81 91 SER A CA 1
ATOM 673 C C . SER A 1 91 ? -2.202 3.621 15.370 1.00 95.81 91 SER A C 1
ATOM 675 O O . SER A 1 91 ? -2.553 2.510 14.970 1.00 95.81 91 SER A O 1
ATOM 677 N N . LEU A 1 92 ? -1.424 4.421 14.639 1.00 95.44 92 LEU A N 1
ATOM 678 C CA . LEU A 1 92 ? -0.945 4.114 13.293 1.00 95.44 92 LEU A CA 1
ATOM 679 C C . LEU A 1 92 ? 0.575 3.941 13.273 1.00 95.44 92 LEU A C 1
ATOM 681 O O . LEU A 1 92 ? 1.327 4.848 13.629 1.00 95.44 92 LEU A O 1
ATOM 685 N N . ILE A 1 93 ? 1.036 2.784 12.798 1.00 94.94 93 ILE A N 1
ATOM 686 C CA . ILE A 1 93 ? 2.455 2.495 12.574 1.00 94.94 93 ILE A CA 1
ATOM 687 C C . ILE A 1 93 ? 2.669 2.251 11.082 1.00 94.94 93 ILE A C 1
ATOM 689 O O . ILE A 1 93 ? 2.013 1.399 10.489 1.00 94.94 93 ILE A O 1
ATOM 693 N N . ILE A 1 94 ? 3.593 2.994 10.475 1.00 93.50 94 ILE A N 1
ATOM 694 C CA . ILE A 1 94 ? 3.842 2.980 9.032 1.00 93.50 94 ILE A CA 1
ATOM 695 C C . ILE A 1 94 ? 5.279 2.539 8.776 1.00 93.50 94 ILE A C 1
ATOM 697 O O . ILE A 1 94 ? 6.235 3.213 9.165 1.00 93.50 94 ILE A O 1
ATOM 701 N N . GLY A 1 95 ? 5.425 1.409 8.091 1.00 92.31 95 GLY A N 1
ATOM 702 C CA . GLY A 1 95 ? 6.706 0.932 7.591 1.00 92.31 95 GLY A CA 1
ATOM 703 C C . GLY A 1 95 ? 7.078 1.596 6.266 1.00 92.31 95 GLY A C 1
ATOM 704 O O . GLY A 1 95 ? 6.272 1.640 5.342 1.00 92.31 95 GLY A O 1
ATOM 705 N N . LEU A 1 96 ? 8.303 2.104 6.166 1.00 91.12 96 LEU A N 1
ATOM 706 C CA . LEU A 1 96 ? 8.829 2.798 4.991 1.00 91.12 96 LEU A CA 1
ATOM 707 C C . LEU A 1 96 ? 10.156 2.190 4.523 1.00 91.12 96 LEU A C 1
ATOM 709 O O . LEU A 1 96 ? 10.862 1.552 5.313 1.00 91.12 96 LEU A O 1
ATOM 713 N N . PRO A 1 97 ? 10.529 2.378 3.246 1.00 88.94 97 PRO A N 1
ATOM 714 C CA . PRO A 1 97 ? 11.849 1.994 2.769 1.00 88.94 97 PRO A CA 1
ATOM 715 C C . PRO A 1 97 ? 12.962 2.748 3.513 1.00 88.94 97 PRO A C 1
ATOM 717 O O . PRO A 1 97 ? 12.810 3.912 3.887 1.00 88.94 97 PRO A O 1
ATOM 720 N N . GLY A 1 98 ? 14.108 2.088 3.689 1.00 84.44 98 GLY A N 1
ATOM 721 C CA . GLY A 1 98 ? 15.323 2.726 4.204 1.00 84.44 98 GLY A CA 1
ATOM 722 C C . GLY A 1 98 ? 15.854 3.829 3.275 1.00 84.44 98 GLY A C 1
ATOM 723 O O . GLY A 1 98 ? 15.605 3.817 2.066 1.00 84.44 98 GLY A O 1
ATOM 724 N N . LYS A 1 99 ? 16.611 4.783 3.835 1.00 84.19 99 LYS A N 1
ATOM 725 C CA . LYS A 1 99 ? 17.184 5.917 3.089 1.00 84.19 99 LYS A CA 1
ATOM 726 C C . LYS A 1 99 ? 18.084 5.428 1.947 1.00 84.19 99 LYS A C 1
ATOM 728 O O . LYS A 1 99 ? 19.042 4.697 2.183 1.00 84.19 99 LYS A O 1
ATOM 733 N N . ARG A 1 100 ? 17.808 5.883 0.722 1.00 85.38 100 ARG A N 1
ATOM 734 C CA . ARG A 1 100 ? 18.601 5.587 -0.483 1.00 85.38 100 ARG A CA 1
ATOM 735 C C . ARG A 1 100 ? 18.455 6.682 -1.537 1.00 85.38 100 ARG A C 1
ATOM 737 O O . ARG A 1 100 ? 17.509 7.466 -1.486 1.00 85.38 100 ARG A O 1
ATOM 744 N N . ILE A 1 101 ? 19.395 6.726 -2.483 1.00 85.75 101 ILE A N 1
ATOM 745 C CA . ILE A 1 101 ? 19.330 7.624 -3.647 1.00 85.75 101 ILE A CA 1
ATOM 746 C C . ILE A 1 101 ? 18.027 7.348 -4.413 1.00 85.75 101 ILE A C 1
ATOM 748 O O . ILE A 1 101 ? 17.641 6.192 -4.578 1.00 85.75 101 ILE A O 1
ATOM 752 N N . GLY A 1 102 ? 17.338 8.411 -4.834 1.00 86.38 102 GLY A N 1
ATOM 753 C CA . GLY A 1 102 ? 16.043 8.334 -5.521 1.00 86.38 102 GLY A CA 1
ATOM 754 C C . GLY A 1 102 ? 14.821 8.272 -4.597 1.00 86.38 102 GLY A C 1
ATOM 755 O O . GLY A 1 102 ? 13.697 8.351 -5.083 1.00 86.38 102 GLY A O 1
ATOM 756 N N . LEU A 1 103 ? 15.003 8.171 -3.274 1.00 89.31 103 LEU A N 1
ATOM 757 C CA . LEU A 1 103 ? 13.900 8.252 -2.313 1.00 89.31 103 LEU A CA 1
ATOM 758 C C . LEU A 1 103 ? 13.651 9.712 -1.882 1.00 89.31 103 LEU A C 1
ATOM 760 O O . LEU A 1 103 ? 14.625 10.413 -1.588 1.00 89.31 103 LEU A O 1
ATOM 764 N N . PRO A 1 104 ? 12.389 10.179 -1.778 1.00 91.44 104 PRO A N 1
ATOM 765 C CA . PRO A 1 104 ? 12.096 11.529 -1.297 1.00 91.44 104 PRO A CA 1
ATOM 766 C C . PRO A 1 104 ? 12.675 11.790 0.101 1.00 91.44 104 PRO A C 1
ATOM 768 O O . PRO A 1 104 ? 12.492 10.987 1.019 1.00 91.44 104 PRO A O 1
ATOM 771 N N . ALA A 1 105 ? 13.349 12.931 0.279 1.00 89.50 105 ALA A N 1
ATOM 772 C CA . ALA A 1 105 ? 14.078 13.256 1.510 1.00 89.50 105 ALA A CA 1
ATOM 773 C C . ALA A 1 105 ? 13.179 13.330 2.758 1.00 89.50 105 ALA A C 1
ATOM 775 O O . ALA A 1 105 ? 13.615 12.981 3.854 1.00 89.50 105 ALA A O 1
ATOM 776 N N . HIS A 1 106 ? 11.923 13.746 2.582 1.00 92.31 106 HIS A N 1
ATOM 777 C CA . HIS A 1 106 ? 10.951 13.944 3.658 1.00 92.31 106 HIS A CA 1
ATOM 778 C C . HIS A 1 106 ? 9.829 12.900 3.658 1.00 92.31 106 HIS A C 1
ATOM 780 O O . HIS A 1 106 ? 8.803 13.114 4.298 1.00 92.31 106 HIS A O 1
ATOM 786 N N . LEU A 1 107 ? 10.036 11.749 2.998 1.00 92.94 107 LEU A N 1
ATOM 787 C CA . LEU A 1 107 ? 9.012 10.710 2.841 1.00 92.94 107 LEU A CA 1
ATOM 788 C C . LEU A 1 107 ? 8.321 10.358 4.165 1.00 92.94 107 LEU A C 1
ATOM 790 O O . LEU A 1 107 ? 7.100 10.341 4.234 1.00 92.94 107 LEU A O 1
ATOM 794 N N . ALA A 1 108 ? 9.087 10.103 5.227 1.00 92.81 108 ALA A N 1
ATOM 795 C CA . ALA A 1 108 ? 8.515 9.708 6.510 1.00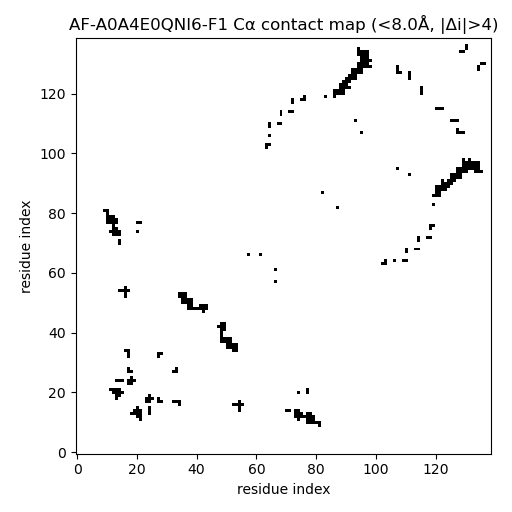 92.81 108 ALA A CA 1
ATOM 796 C C . ALA A 1 108 ? 7.604 10.780 7.115 1.00 92.81 108 ALA A C 1
ATOM 798 O O . ALA A 1 108 ? 6.490 10.477 7.538 1.00 92.81 108 ALA A O 1
ATOM 799 N N . THR A 1 109 ? 8.058 12.029 7.123 1.00 95.25 109 THR A N 1
ATOM 800 C CA . THR A 1 109 ? 7.288 13.145 7.672 1.00 95.25 109 THR A CA 1
ATOM 801 C C . THR A 1 109 ? 6.033 13.406 6.843 1.00 95.25 109 THR A C 1
ATOM 803 O O . THR A 1 109 ? 4.950 13.533 7.404 1.00 95.25 109 THR A O 1
ATOM 806 N N . GLU A 1 110 ? 6.150 13.421 5.515 1.00 96.62 110 GLU A N 1
ATOM 807 C CA . GLU A 1 110 ? 5.018 13.715 4.636 1.00 96.62 110 GLU A CA 1
ATOM 808 C C . GLU A 1 110 ? 3.967 12.602 4.637 1.00 96.62 110 GLU A C 1
ATOM 810 O O . GLU A 1 110 ? 2.773 12.891 4.693 1.00 96.62 110 GLU A O 1
ATOM 815 N N . ILE A 1 111 ? 4.377 11.331 4.661 1.00 96.25 111 ILE A N 1
ATOM 816 C CA . ILE A 1 111 ? 3.433 10.212 4.765 1.00 96.25 111 ILE A CA 1
ATOM 817 C C . ILE A 1 111 ? 2.692 10.247 6.104 1.00 96.25 111 ILE A C 1
ATO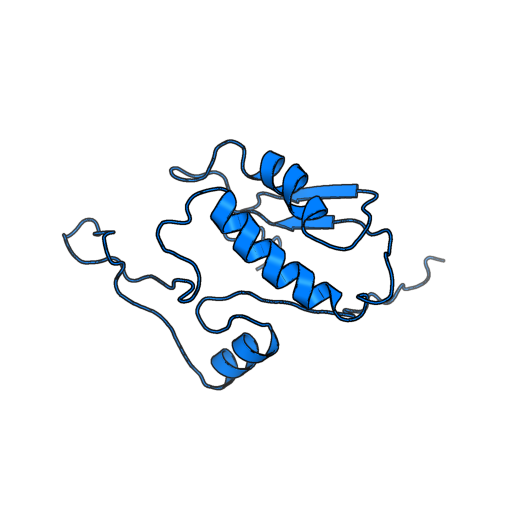M 819 O O . ILE A 1 111 ? 1.469 10.109 6.119 1.00 96.25 111 ILE A O 1
ATOM 823 N N . ALA A 1 112 ? 3.397 10.488 7.215 1.00 96.06 112 ALA A N 1
ATOM 824 C CA . ALA A 1 112 ? 2.776 10.592 8.536 1.00 96.06 112 ALA A CA 1
ATOM 825 C C . ALA A 1 112 ? 1.770 11.752 8.632 1.00 96.06 112 ALA A C 1
ATOM 827 O O . ALA A 1 112 ? 0.788 11.643 9.359 1.00 96.06 112 ALA A O 1
ATOM 828 N N . GLN A 1 113 ? 1.998 12.846 7.901 1.00 96.88 113 GLN A N 1
ATOM 829 C CA . GLN A 1 113 ? 1.104 14.005 7.878 1.00 96.88 113 GLN A CA 1
ATOM 830 C C . GLN A 1 113 ? -0.095 13.820 6.941 1.00 96.88 113 GLN A C 1
ATOM 832 O O . GLN A 1 113 ? -1.188 14.289 7.249 1.00 96.88 113 GLN A O 1
ATOM 837 N N . GLN A 1 114 ? 0.094 13.173 5.788 1.00 97.62 114 GLN A N 1
ATOM 838 C CA . GLN A 1 114 ? -0.912 13.154 4.722 1.00 97.62 114 GLN A CA 1
ATOM 839 C C . GLN A 1 114 ? -1.789 11.898 4.716 1.00 97.62 114 GLN A C 1
ATOM 841 O O . GLN A 1 114 ? -2.980 12.003 4.422 1.00 97.62 114 GLN A O 1
ATOM 846 N N . LEU A 1 115 ? -1.240 10.721 5.036 1.00 97.00 115 LEU A N 1
ATOM 847 C CA . LEU A 1 115 ? -1.985 9.457 5.001 1.00 97.00 115 LEU A CA 1
ATOM 848 C C . LEU A 1 115 ? -3.196 9.430 5.960 1.00 97.00 115 LEU A C 1
ATOM 850 O O . LEU A 1 115 ? -4.267 9.019 5.511 1.00 97.00 115 LEU A O 1
ATOM 854 N N . PRO A 1 116 ? -3.102 9.907 7.221 1.00 95.81 116 PRO A N 1
ATOM 855 C CA . PRO A 1 116 ? -4.244 9.928 8.142 1.00 95.81 116 PRO A CA 1
ATOM 856 C C . PRO A 1 116 ? -5.462 10.674 7.590 1.00 95.81 116 PRO A C 1
ATOM 858 O O . PRO A 1 116 ? -6.590 10.231 7.765 1.00 95.81 116 PRO A O 1
ATOM 861 N N . ASN A 1 117 ? -5.238 11.766 6.850 1.00 95.25 117 ASN A N 1
ATOM 862 C CA . ASN A 1 117 ? -6.309 12.585 6.273 1.00 95.25 117 ASN A CA 1
ATOM 863 C C . ASN A 1 117 ? -7.038 11.896 5.106 1.00 95.25 117 ASN A C 1
ATOM 865 O O . ASN A 1 117 ? -8.066 12.386 4.646 1.00 95.25 117 ASN A O 1
ATOM 869 N N . LYS A 1 118 ? -6.502 10.780 4.597 1.00 94.69 118 LYS A N 1
ATOM 870 C CA . LYS A 1 118 ? -7.078 9.999 3.492 1.00 94.69 118 LYS A CA 1
ATOM 871 C C . LYS A 1 118 ? -7.864 8.776 3.979 1.00 94.69 118 LYS A C 1
ATOM 873 O O . LYS A 1 118 ? -8.397 8.022 3.163 1.00 94.69 118 LYS A O 1
ATOM 878 N N . ILE A 1 119 ? -7.935 8.562 5.292 1.00 93.38 119 ILE A N 1
ATOM 879 C CA . ILE A 1 119 ? -8.500 7.366 5.912 1.00 93.38 119 ILE A CA 1
ATOM 880 C C . ILE A 1 119 ? -9.547 7.777 6.953 1.00 93.38 119 ILE A C 1
ATOM 882 O O . ILE A 1 119 ? -9.355 8.722 7.710 1.00 93.38 119 ILE A O 1
ATOM 886 N N . LYS A 1 120 ? -10.670 7.055 7.011 1.00 91.69 120 LYS A N 1
ATOM 887 C CA . LYS A 1 120 ? -11.789 7.348 7.921 1.00 91.69 120 LYS A CA 1
ATOM 888 C C . LYS A 1 120 ? -11.553 6.765 9.325 1.00 91.69 120 LYS A C 1
ATOM 890 O O . LYS A 1 120 ? -12.216 5.808 9.715 1.00 91.69 120 LYS A O 1
ATOM 895 N N . CYS A 1 121 ? -10.578 7.312 10.048 1.00 93.06 121 CYS A N 1
ATOM 896 C CA . CYS A 1 121 ? -10.265 7.008 11.450 1.00 93.06 121 CYS A CA 1
ATOM 897 C C . CYS A 1 121 ? -9.761 8.274 12.158 1.00 93.06 121 CYS A C 1
ATOM 899 O O . CYS A 1 121 ? -9.315 9.220 11.506 1.00 93.06 121 CYS A O 1
ATOM 901 N N . THR A 1 122 ? -9.777 8.280 13.490 1.00 94.50 122 THR A N 1
ATOM 902 C CA . THR A 1 122 ? -8.964 9.214 14.279 1.00 94.50 122 THR A CA 1
ATOM 903 C C . THR A 1 122 ? -7.723 8.505 14.800 1.00 94.50 122 THR A C 1
ATOM 905 O O . THR A 1 122 ? -7.702 7.280 14.932 1.00 94.50 122 THR A O 1
ATOM 908 N N . PHE A 1 123 ? -6.667 9.280 15.051 1.00 95.25 123 PHE A N 1
ATOM 909 C CA . PHE A 1 123 ? -5.384 8.731 15.464 1.00 95.25 123 PHE A CA 1
ATOM 910 C C . PHE A 1 123 ? -4.849 9.448 16.696 1.00 95.25 123 PHE A C 1
ATOM 912 O O . PHE A 1 123 ? -4.727 10.673 16.698 1.00 95.25 123 PHE A O 1
ATOM 919 N N . ASP A 1 124 ? -4.507 8.679 17.726 1.00 95.94 124 ASP A N 1
ATOM 920 C CA . ASP A 1 124 ? -3.875 9.179 18.948 1.00 95.94 124 ASP A CA 1
ATOM 921 C C . ASP A 1 124 ? -2.349 9.240 18.820 1.00 95.94 124 ASP A C 1
ATOM 923 O O . ASP A 1 124 ? -1.695 10.111 19.394 1.00 95.94 124 ASP A O 1
ATOM 927 N N . GLN A 1 125 ? -1.784 8.325 18.035 1.00 95.88 125 GLN A N 1
ATOM 928 C CA . GLN A 1 125 ? -0.362 8.216 17.761 1.00 95.88 125 GLN A CA 1
ATOM 929 C C . GLN A 1 125 ? -0.133 7.830 16.304 1.00 95.88 125 GLN A C 1
ATOM 931 O O . GLN A 1 125 ? -0.782 6.932 15.770 1.00 95.88 125 GLN A O 1
ATOM 936 N N . ILE A 1 126 ? 0.844 8.478 15.672 1.00 96.75 126 ILE A N 1
ATOM 937 C CA . ILE A 1 126 ? 1.314 8.129 14.332 1.00 96.75 126 ILE A CA 1
ATOM 938 C C . ILE A 1 126 ? 2.829 7.982 14.402 1.00 96.75 126 ILE A C 1
ATOM 940 O O . ILE A 1 126 ? 3.538 8.912 14.789 1.00 96.75 126 ILE A O 1
ATOM 944 N N . LYS A 1 127 ? 3.334 6.809 14.024 1.00 95.00 127 LYS A N 1
ATOM 945 C CA . LYS A 1 127 ? 4.762 6.501 14.023 1.00 95.00 127 LYS A CA 1
ATOM 946 C C . LYS A 1 127 ? 5.187 5.959 12.672 1.00 95.00 127 LYS A C 1
ATOM 948 O O . LYS A 1 127 ? 4.566 5.050 12.133 1.00 95.00 127 LYS A O 1
ATOM 953 N N . THR A 1 128 ? 6.295 6.469 12.156 1.00 92.75 128 THR A N 1
ATOM 954 C CA . THR A 1 128 ? 6.968 5.902 10.989 1.00 92.75 128 THR A CA 1
ATOM 955 C C . THR A 1 128 ? 8.216 5.145 11.414 1.00 92.75 128 THR A C 1
ATOM 957 O O . THR A 1 128 ? 8.907 5.509 12.368 1.00 92.75 128 THR A O 1
ATOM 960 N N . ILE A 1 129 ? 8.495 4.059 10.708 1.00 90.38 129 ILE A N 1
ATOM 961 C CA . ILE A 1 129 ? 9.707 3.257 10.849 1.00 90.38 129 ILE A CA 1
ATOM 962 C C . ILE A 1 129 ? 10.315 3.169 9.452 1.00 90.38 129 ILE A C 1
ATOM 964 O O . ILE A 1 129 ? 9.591 2.943 8.491 1.00 90.38 129 ILE A O 1
ATOM 968 N N . ALA A 1 130 ? 11.624 3.390 9.323 1.00 84.12 130 ALA A N 1
ATOM 969 C CA . ALA A 1 130 ? 12.345 3.343 8.047 1.00 84.12 130 ALA A CA 1
ATOM 970 C C . ALA A 1 130 ? 13.489 2.319 8.133 1.00 84.12 130 ALA A C 1
ATOM 972 O O . ALA A 1 130 ? 14.667 2.672 8.144 1.00 84.12 130 ALA A O 1
ATOM 973 N N . GLY A 1 131 ? 13.124 1.042 8.286 1.00 69.62 131 GLY A N 1
ATOM 974 C CA . GLY A 1 131 ? 14.018 -0.044 8.707 1.00 69.62 131 GLY A CA 1
ATOM 975 C C . GLY A 1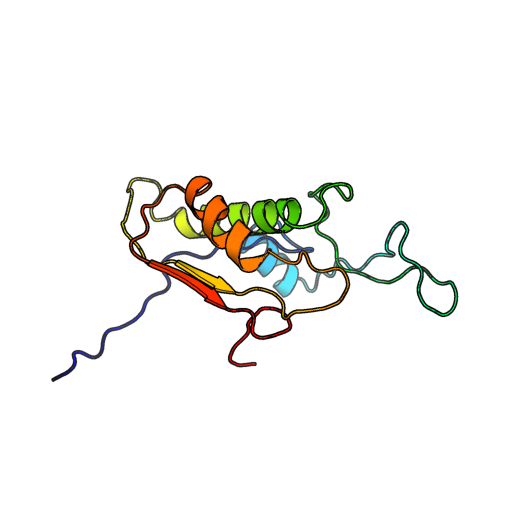 131 ? 14.590 -0.947 7.604 1.00 69.62 131 GLY A C 1
ATOM 976 O O . GLY A 1 131 ? 15.052 -2.032 7.924 1.00 69.62 131 GLY A O 1
ATOM 977 N N . GLY A 1 132 ? 14.543 -0.571 6.319 1.00 65.50 132 GLY A N 1
ATOM 978 C CA . GLY A 1 132 ? 15.023 -1.417 5.205 1.00 65.50 132 GLY A CA 1
ATOM 979 C C . GLY A 1 132 ? 13.945 -1.696 4.152 1.00 65.50 132 GLY A C 1
ATOM 980 O O . GLY A 1 132 ? 13.044 -0.880 4.004 1.00 65.50 132 GLY A O 1
ATOM 981 N N . HIS A 1 133 ? 14.034 -2.810 3.408 1.00 60.00 133 HIS A N 1
ATOM 982 C CA . HIS A 1 133 ? 13.288 -3.075 2.155 1.00 60.00 133 HIS A CA 1
ATOM 983 C C . HIS A 1 133 ? 11.761 -2.856 2.205 1.00 60.00 133 HIS A C 1
ATOM 985 O O . HIS A 1 133 ? 11.180 -2.497 1.187 1.00 60.00 133 HIS A O 1
ATOM 991 N N . ALA A 1 134 ? 11.129 -2.990 3.373 1.00 59.50 134 ALA A N 1
ATOM 992 C CA . ALA A 1 134 ? 9.745 -2.571 3.627 1.00 59.50 134 ALA A CA 1
ATOM 993 C C . ALA A 1 134 ? 9.488 -2.332 5.131 1.00 59.50 134 ALA A C 1
ATOM 995 O O . ALA A 1 134 ? 8.397 -2.581 5.630 1.00 59.50 134 ALA A O 1
ATOM 996 N N . SER A 1 135 ? 10.520 -1.938 5.894 1.00 62.53 135 SER A N 1
ATOM 997 C CA . SER A 1 135 ? 10.486 -1.940 7.373 1.00 62.53 135 SER A CA 1
ATOM 998 C C . SER A 1 135 ? 10.092 -3.275 8.022 1.00 62.53 135 SER A C 1
ATOM 1000 O O . SER A 1 135 ? 9.652 -3.295 9.170 1.00 62.53 135 SER A O 1
ATOM 1002 N N . ALA A 1 136 ? 10.291 -4.388 7.309 1.00 54.72 136 ALA A N 1
ATOM 1003 C CA . ALA A 1 136 ? 10.147 -5.738 7.834 1.00 54.72 136 ALA A CA 1
ATOM 1004 C C . ALA A 1 136 ? 11.184 -5.963 8.946 1.00 54.72 136 ALA A C 1
ATOM 1006 O O . ALA A 1 136 ? 12.318 -6.356 8.695 1.00 54.72 136 ALA A O 1
ATOM 1007 N N . LEU A 1 137 ? 10.786 -5.642 10.177 1.00 48.12 137 LEU A N 1
ATOM 1008 C CA . LEU A 1 137 ? 11.606 -5.728 11.384 1.00 48.12 137 LEU A CA 1
ATOM 1009 C C . LEU A 1 137 ? 11.975 -7.175 11.756 1.00 48.12 137 LEU A C 1
ATOM 1011 O O . LEU A 1 137 ? 12.795 -7.365 12.645 1.00 48.12 137 LEU A O 1
ATOM 1015 N N . LEU A 1 138 ? 11.410 -8.171 11.070 1.00 35.78 138 LEU A N 1
ATOM 1016 C CA . LEU A 1 138 ? 11.722 -9.593 11.179 1.00 35.78 138 LEU A CA 1
ATOM 1017 C C . LEU A 1 138 ? 11.377 -10.274 9.840 1.00 35.78 138 LEU A C 1
ATOM 1019 O O . LEU A 1 138 ? 10.205 -10.531 9.569 1.00 35.78 138 LEU A O 1
ATOM 1023 N N . ALA A 1 139 ? 12.376 -10.537 9.003 1.00 36.31 139 ALA A N 1
ATOM 1024 C CA . ALA A 1 139 ? 12.342 -11.598 7.997 1.00 36.31 139 ALA A CA 1
ATOM 1025 C C . ALA A 1 139 ? 13.673 -12.344 8.077 1.00 36.31 139 ALA A C 1
ATOM 1027 O O . ALA A 1 139 ? 14.710 -11.646 8.177 1.00 36.31 139 ALA A O 1
#

Radius of gyration: 17.32 Å; Cα contacts (8 Å, |Δi|>4): 189; chains: 1; bounding box: 44×33×58 Å